Protein AF-A0A8T4KXF8-F1 (afdb_monomer)

Structure (mmCIF, N/CA/C/O backbone):
data_AF-A0A8T4KXF8-F1
#
_entry.id   AF-A0A8T4KXF8-F1
#
loop_
_atom_site.group_PDB
_atom_site.id
_atom_site.type_symbol
_atom_site.label_atom_id
_atom_site.label_alt_id
_atom_site.label_comp_id
_atom_site.label_asym_id
_atom_site.label_entity_id
_atom_site.label_seq_id
_atom_site.pdbx_PDB_ins_code
_atom_site.Cartn_x
_atom_site.Cartn_y
_atom_site.Cartn_z
_atom_site.occupancy
_atom_site.B_iso_or_equiv
_atom_site.auth_seq_id
_atom_site.auth_comp_id
_atom_site.auth_asym_id
_atom_site.auth_atom_id
_atom_site.pdbx_PDB_model_num
ATOM 1 N N . MET A 1 1 ? -15.470 1.037 32.876 1.00 46.53 1 MET A N 1
ATOM 2 C CA . MET A 1 1 ? -15.251 1.065 31.413 1.00 46.53 1 MET A CA 1
ATOM 3 C C . MET A 1 1 ? -14.380 -0.137 31.088 1.00 46.53 1 MET A C 1
ATOM 5 O O . MET A 1 1 ? -13.362 -0.274 31.748 1.00 46.53 1 MET A O 1
ATOM 9 N N . LYS A 1 2 ? -14.808 -1.062 30.216 1.00 52.31 2 LYS A N 1
ATOM 10 C CA . LYS A 1 2 ? -13.952 -2.196 29.817 1.00 52.31 2 LYS A CA 1
ATOM 11 C C . LYS A 1 2 ? -12.689 -1.626 29.172 1.00 52.31 2 LYS A C 1
ATOM 13 O O . LYS A 1 2 ? -12.819 -0.773 28.297 1.00 52.31 2 LYS A O 1
ATOM 18 N N . ASP A 1 3 ? -11.518 -2.076 29.616 1.00 59.84 3 ASP A N 1
ATOM 19 C CA . ASP A 1 3 ? -10.242 -1.747 28.987 1.00 59.84 3 ASP A CA 1
ATOM 20 C C . ASP A 1 3 ? -10.363 -2.020 27.489 1.00 59.84 3 ASP A C 1
ATOM 22 O O . ASP A 1 3 ? -10.522 -3.168 27.069 1.00 59.84 3 ASP A O 1
ATOM 26 N N . ASN A 1 4 ? -10.343 -0.962 26.682 1.00 66.31 4 ASN A N 1
ATOM 27 C CA . ASN A 1 4 ? -10.463 -1.047 25.232 1.00 66.31 4 ASN A CA 1
ATOM 28 C C . ASN A 1 4 ? -9.113 -1.497 24.646 1.00 66.31 4 ASN A C 1
ATOM 30 O O . ASN A 1 4 ? -8.474 -0.777 23.880 1.00 66.31 4 ASN A O 1
ATOM 34 N N . LYS A 1 5 ? -8.617 -2.657 25.099 1.00 73.00 5 LYS A N 1
ATOM 35 C CA . LYS A 1 5 ? -7.377 -3.254 24.608 1.00 73.00 5 LYS A CA 1
ATOM 36 C C . LYS A 1 5 ? -7.602 -3.674 23.163 1.00 73.00 5 LYS A C 1
ATOM 38 O O . LYS A 1 5 ? -8.477 -4.488 22.876 1.00 73.00 5 LYS A O 1
ATOM 43 N N . ILE A 1 6 ? -6.802 -3.109 22.264 1.00 76.50 6 ILE A N 1
ATOM 44 C CA . ILE A 1 6 ? -6.732 -3.547 20.871 1.00 76.50 6 ILE A CA 1
ATOM 45 C C . ILE A 1 6 ? -6.346 -5.031 20.882 1.00 76.50 6 ILE A C 1
ATOM 47 O O . ILE A 1 6 ? -5.272 -5.383 21.363 1.00 76.50 6 ILE A O 1
ATOM 51 N N . ALA A 1 7 ? -7.245 -5.893 20.403 1.00 83.44 7 ALA A N 1
ATOM 52 C CA . ALA A 1 7 ? -7.048 -7.342 20.425 1.00 83.44 7 ALA A CA 1
ATOM 53 C C . ALA A 1 7 ? -6.090 -7.826 19.323 1.00 83.44 7 ALA A C 1
ATOM 55 O O . ALA A 1 7 ? -5.423 -8.841 19.498 1.00 83.44 7 ALA A O 1
ATOM 56 N N . ALA A 1 8 ? -6.025 -7.100 18.202 1.00 89.50 8 ALA A N 1
ATOM 57 C CA . ALA A 1 8 ? -5.140 -7.372 17.075 1.00 89.50 8 ALA A CA 1
ATOM 58 C C . ALA A 1 8 ? -4.993 -6.128 16.184 1.00 89.50 8 ALA A C 1
ATOM 60 O O . ALA A 1 8 ? -5.841 -5.232 16.204 1.00 89.50 8 ALA A O 1
ATOM 61 N N . THR A 1 9 ? -3.936 -6.100 15.376 1.00 92.50 9 THR A N 1
ATOM 62 C CA . THR A 1 9 ? -3.721 -5.123 14.305 1.00 92.50 9 THR A CA 1
ATOM 63 C C . THR A 1 9 ? -3.698 -5.838 12.959 1.00 92.50 9 THR A C 1
ATOM 65 O O . THR A 1 9 ? -3.265 -6.985 12.873 1.00 92.50 9 THR A O 1
ATOM 68 N N . ILE A 1 10 ? -4.164 -5.160 11.908 1.00 95.06 10 ILE A N 1
ATOM 69 C CA . ILE A 1 10 ? -4.038 -5.644 10.531 1.00 95.06 10 ILE A CA 1
ATOM 70 C C . ILE A 1 10 ? -3.066 -4.744 9.786 1.00 95.06 10 ILE A C 1
ATOM 72 O O . ILE A 1 10 ? -3.156 -3.515 9.843 1.00 95.06 10 ILE A O 1
ATOM 76 N N . GLN A 1 11 ? -2.138 -5.388 9.095 1.00 96.12 11 GLN A N 1
ATOM 77 C CA . GLN A 1 11 ? -1.137 -4.764 8.251 1.00 96.12 11 GLN A CA 1
ATOM 78 C C . GLN A 1 11 ? -1.217 -5.400 6.866 1.00 96.12 11 GLN A C 1
ATOM 80 O O . GLN A 1 11 ? -1.476 -6.600 6.756 1.00 96.12 11 GLN A O 1
ATOM 85 N N . VAL A 1 12 ? -1.044 -4.591 5.825 1.00 96.25 12 VAL A N 1
ATOM 86 C CA . VAL A 1 12 ? -0.998 -5.054 4.436 1.00 96.25 12 VAL A CA 1
ATOM 87 C C . VAL A 1 12 ? 0.286 -4.546 3.810 1.00 96.25 12 VAL A C 1
ATOM 89 O O . VAL A 1 12 ? 0.439 -3.340 3.598 1.00 96.25 12 VAL A O 1
ATOM 92 N N . ASP A 1 13 ? 1.182 -5.473 3.502 1.00 95.50 13 ASP A N 1
ATOM 93 C CA . ASP A 1 13 ? 2.379 -5.190 2.723 1.00 95.50 13 ASP A CA 1
ATOM 94 C C . ASP A 1 13 ? 1.985 -5.105 1.249 1.00 95.50 13 ASP A C 1
ATOM 96 O O . ASP A 1 13 ? 1.359 -6.009 0.686 1.00 95.50 13 ASP A O 1
ATOM 100 N N . MET A 1 14 ? 2.259 -3.955 0.637 1.00 94.06 14 MET A N 1
ATOM 101 C CA . MET A 1 14 ? 1.928 -3.704 -0.757 1.00 94.06 14 MET A CA 1
ATOM 102 C C . MET A 1 14 ? 3.073 -4.169 -1.651 1.00 94.06 14 MET A C 1
ATOM 104 O O . MET A 1 14 ? 3.816 -3.336 -2.162 1.00 94.06 14 MET A O 1
ATOM 108 N N . ASP A 1 15 ? 3.186 -5.487 -1.828 1.00 91.75 15 ASP A N 1
ATOM 109 C CA . ASP A 1 15 ? 4.197 -6.139 -2.668 1.00 91.75 15 ASP A CA 1
ATOM 110 C C . ASP A 1 15 ? 3.636 -6.446 -4.069 1.00 91.75 15 ASP A C 1
ATOM 112 O O . ASP A 1 15 ? 3.022 -7.498 -4.291 1.00 91.75 15 ASP A O 1
ATOM 116 N N . PRO A 1 16 ? 3.785 -5.538 -5.049 1.00 90.94 16 PRO A N 1
ATOM 117 C CA . PRO A 1 16 ? 3.349 -5.802 -6.414 1.00 90.94 16 PRO A CA 1
ATOM 118 C C . PRO A 1 16 ? 4.210 -6.875 -7.087 1.00 90.94 16 PRO A C 1
ATOM 120 O O . PRO A 1 16 ? 5.341 -7.158 -6.705 1.00 90.94 16 PRO A O 1
ATOM 123 N N . LEU A 1 17 ? 3.705 -7.431 -8.188 1.00 92.06 17 LEU A N 1
ATOM 124 C CA . LEU A 1 17 ? 4.382 -8.519 -8.897 1.00 92.06 17 LEU A CA 1
ATOM 125 C C . LEU A 1 17 ? 5.819 -8.174 -9.327 1.00 92.06 17 LEU A C 1
ATOM 127 O O . LEU A 1 17 ? 6.664 -9.062 -9.352 1.00 92.06 17 LEU A O 1
ATOM 131 N N . TRP A 1 18 ? 6.123 -6.908 -9.636 1.00 92.00 18 TRP A N 1
ATOM 132 C CA . TRP A 1 18 ? 7.476 -6.527 -10.051 1.00 92.00 18 TRP A CA 1
ATOM 133 C C . TRP A 1 18 ? 8.504 -6.754 -8.933 1.00 92.00 18 TRP A C 1
ATOM 135 O O . TRP A 1 18 ? 9.590 -7.250 -9.221 1.00 92.00 18 TRP A O 1
ATOM 145 N N . SER A 1 19 ? 8.165 -6.454 -7.671 1.00 91.38 19 SER A N 1
ATOM 146 C CA . SER A 1 19 ? 9.087 -6.644 -6.543 1.00 91.38 19 SER A CA 1
ATOM 147 C C . SER A 1 19 ? 9.269 -8.129 -6.242 1.00 91.38 19 SER A C 1
ATOM 149 O O . SER A 1 19 ? 10.385 -8.583 -5.994 1.00 91.38 19 SER A O 1
ATOM 151 N N . GLN A 1 20 ? 8.192 -8.906 -6.374 1.00 91.31 20 GLN A N 1
ATOM 152 C CA . GLN A 1 20 ? 8.237 -10.360 -6.253 1.00 91.31 20 GLN A CA 1
ATOM 153 C C . GLN A 1 20 ? 9.119 -10.991 -7.337 1.00 91.31 20 GLN A C 1
ATOM 155 O O . GLN A 1 20 ? 9.925 -11.864 -7.033 1.00 91.31 20 GLN A O 1
ATOM 160 N N . LEU A 1 21 ? 9.013 -10.549 -8.594 1.00 93.69 21 LEU A N 1
ATOM 161 C CA . LEU A 1 21 ? 9.873 -11.042 -9.672 1.00 93.69 21 LEU A CA 1
ATOM 162 C C . LEU A 1 21 ? 11.348 -10.733 -9.403 1.00 93.69 21 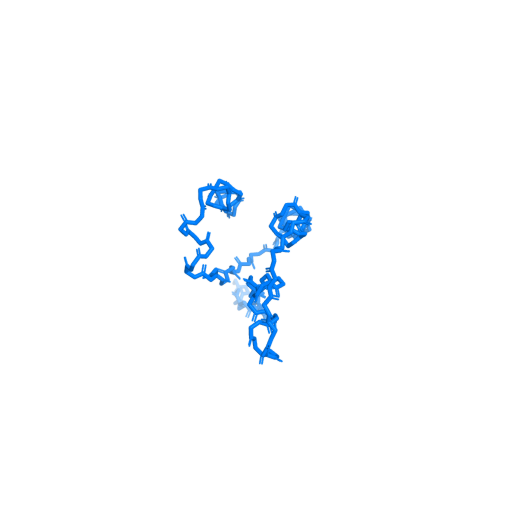LEU A C 1
ATOM 164 O O . LEU A 1 21 ? 12.173 -11.639 -9.521 1.00 93.69 21 LEU A O 1
ATOM 168 N N . GLU A 1 22 ? 11.670 -9.503 -8.992 1.00 93.25 22 GLU A N 1
ATOM 169 C CA . GLU A 1 22 ? 13.048 -9.119 -8.662 1.00 93.25 22 GLU A CA 1
ATOM 170 C C . GLU A 1 22 ? 13.620 -9.991 -7.532 1.00 93.25 22 GLU A C 1
ATOM 172 O O . GLU A 1 22 ? 14.762 -10.445 -7.633 1.00 93.25 22 GLU A O 1
ATOM 177 N N . TYR A 1 23 ? 12.817 -10.314 -6.509 1.00 92.25 23 TYR A N 1
ATOM 178 C CA . TYR A 1 23 ? 13.217 -11.214 -5.419 1.00 92.25 23 TYR A CA 1
ATOM 179 C C . TYR A 1 23 ? 13.654 -12.604 -5.916 1.00 92.25 23 TYR A C 1
ATOM 181 O O . TYR A 1 23 ? 14.573 -13.204 -5.359 1.00 92.25 23 TYR A O 1
ATOM 189 N N . TYR A 1 24 ? 13.041 -13.102 -6.993 1.00 95.06 24 TYR A N 1
ATOM 190 C CA . TYR A 1 24 ? 13.372 -14.389 -7.617 1.00 95.06 24 TYR A CA 1
ATOM 191 C C . TYR A 1 24 ? 14.363 -14.281 -8.790 1.00 95.06 24 TYR A C 1
ATOM 193 O O . TYR A 1 24 ?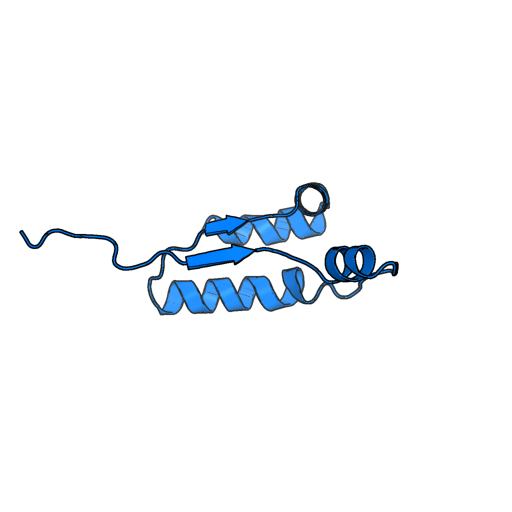 14.592 -15.264 -9.492 1.00 95.06 24 TYR A O 1
ATOM 201 N N . GLY A 1 25 ? 14.979 -13.115 -9.009 1.00 96.56 25 GLY A N 1
ATOM 202 C CA . GLY A 1 25 ? 15.949 -12.911 -10.091 1.00 96.56 25 GLY A CA 1
ATOM 203 C C . GLY A 1 25 ? 15.315 -12.770 -11.479 1.00 96.56 25 GLY A C 1
ATOM 204 O O . GLY A 1 25 ? 15.975 -13.011 -12.491 1.00 96.56 25 GLY A O 1
ATOM 205 N N . HIS A 1 26 ? 14.042 -12.384 -11.536 1.00 95.56 26 HIS A N 1
ATOM 206 C CA . HIS A 1 26 ? 13.304 -12.120 -12.765 1.00 95.56 26 HIS A CA 1
ATOM 207 C C . HIS A 1 26 ? 13.022 -10.621 -12.934 1.00 95.56 26 HIS A C 1
ATOM 209 O O . HIS A 1 26 ? 12.972 -9.861 -11.971 1.00 95.56 26 HIS A O 1
ATOM 215 N N . SER A 1 27 ? 12.803 -10.190 -14.175 1.00 91.25 27 SER A N 1
ATOM 216 C CA . SER A 1 27 ? 12.344 -8.840 -14.503 1.00 91.25 27 SER A CA 1
ATOM 217 C C . SER A 1 27 ? 11.299 -8.896 -15.614 1.00 91.25 27 SER A C 1
ATOM 219 O O . SER A 1 27 ? 11.256 -9.843 -16.401 1.00 91.25 27 SER A O 1
ATOM 221 N N . GLY A 1 28 ? 10.422 -7.896 -15.662 1.00 82.00 28 GLY A N 1
ATOM 222 C CA . GLY A 1 28 ? 9.365 -7.824 -16.662 1.00 82.00 28 GLY A CA 1
ATOM 223 C C . GLY A 1 28 ? 8.484 -6.598 -16.479 1.00 82.00 28 GLY A C 1
ATOM 224 O O . GLY A 1 28 ? 8.396 -6.034 -15.388 1.00 82.00 28 GLY A O 1
ATOM 225 N N . GLU A 1 29 ? 7.838 -6.184 -17.564 1.00 76.88 29 GLU A N 1
ATOM 226 C CA . GLU A 1 29 ? 6.796 -5.165 -17.517 1.00 76.88 29 GLU A CA 1
ATOM 227 C C . GLU A 1 29 ? 5.533 -5.768 -16.892 1.00 76.88 29 GLU A C 1
ATOM 229 O O . GLU A 1 29 ? 5.033 -6.798 -17.347 1.00 76.88 29 GLU A O 1
ATOM 234 N N . ILE A 1 30 ? 5.028 -5.142 -15.829 1.00 84.69 30 ILE A N 1
ATOM 235 C CA . ILE A 1 30 ? 3.821 -5.599 -15.139 1.00 84.69 30 ILE A CA 1
ATOM 236 C C . ILE A 1 30 ? 2.660 -4.707 -15.542 1.00 84.69 30 ILE A C 1
ATOM 238 O O . ILE A 1 30 ? 2.473 -3.636 -14.968 1.00 84.69 30 ILE A O 1
ATOM 242 N N . HIS A 1 31 ? 1.873 -5.176 -16.509 1.00 83.19 31 HIS A N 1
ATOM 243 C CA . HIS A 1 31 ? 0.597 -4.571 -16.860 1.00 83.19 31 HIS A CA 1
ATOM 244 C C . HIS A 1 31 ? -0.459 -5.642 -17.185 1.00 83.19 31 HIS A C 1
ATOM 246 O O . HIS A 1 31 ? -0.179 -6.555 -17.965 1.00 83.19 31 HIS A O 1
ATOM 252 N N . PRO A 1 32 ? -1.678 -5.532 -16.620 1.00 83.62 32 PRO A N 1
ATOM 253 C CA . PRO A 1 32 ? -2.104 -4.537 -15.624 1.00 83.62 32 PRO A CA 1
ATOM 254 C C . PRO A 1 32 ? -1.463 -4.766 -14.242 1.00 83.62 32 PRO A C 1
ATOM 256 O O . PRO A 1 32 ? -1.118 -5.898 -13.891 1.00 83.62 32 PRO A O 1
ATOM 259 N N . ASP A 1 33 ? -1.328 -3.706 -13.434 1.00 89.38 33 ASP A N 1
ATOM 260 C CA . ASP A 1 33 ? -0.896 -3.854 -12.038 1.00 89.38 33 ASP A CA 1
ATOM 261 C C . ASP A 1 33 ? -2.088 -4.310 -11.189 1.00 89.38 33 ASP A C 1
ATOM 263 O O . ASP A 1 33 ? -2.799 -3.518 -10.567 1.00 89.38 33 ASP A O 1
ATOM 267 N N . VAL A 1 34 ? -2.328 -5.623 -11.186 1.00 91.25 34 VAL A N 1
ATOM 268 C CA . VAL A 1 34 ? -3.47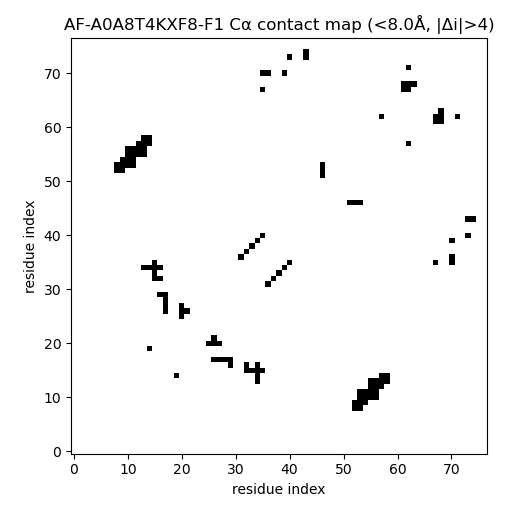5 -6.239 -10.502 1.00 91.25 34 VAL A CA 1
ATOM 269 C C . VAL A 1 34 ? -3.543 -5.903 -9.012 1.00 91.25 34 VAL A C 1
ATOM 271 O O . VAL A 1 34 ? -4.642 -5.866 -8.453 1.00 91.25 34 VAL A O 1
ATOM 274 N N . PHE A 1 35 ? -2.404 -5.634 -8.366 1.00 92.00 35 PHE A N 1
ATOM 275 C CA . PHE A 1 35 ? -2.372 -5.301 -6.949 1.00 92.00 35 PHE A CA 1
ATOM 276 C C . PHE A 1 35 ? -2.978 -3.917 -6.708 1.00 92.00 35 PHE A C 1
ATOM 278 O O . PHE A 1 35 ? -3.913 -3.778 -5.919 1.00 92.00 35 PHE A O 1
ATOM 285 N N . TYR A 1 36 ? -2.499 -2.905 -7.429 1.00 94.44 36 TYR A N 1
ATOM 286 C CA . TYR A 1 36 ? -2.961 -1.529 -7.263 1.00 94.44 36 TYR A CA 1
ATOM 287 C C . TYR A 1 36 ? -4.319 -1.273 -7.929 1.00 94.44 36 TYR A C 1
ATOM 289 O O . TYR A 1 36 ? -5.187 -0.645 -7.327 1.00 94.44 36 TYR A O 1
ATOM 297 N N . GLU A 1 37 ? -4.529 -1.760 -9.152 1.00 94.38 37 GLU A N 1
ATOM 298 C CA . GLU A 1 37 ? -5.715 -1.429 -9.955 1.00 94.38 37 GLU A CA 1
ATOM 299 C C . GLU A 1 37 ? -6.959 -2.222 -9.529 1.00 94.38 37 GLU A C 1
ATOM 301 O O . GLU A 1 37 ? -8.081 -1.734 -9.647 1.00 94.38 37 GLU A O 1
ATOM 306 N N . THR A 1 38 ? -6.783 -3.449 -9.023 1.00 93.94 38 THR A N 1
ATOM 307 C CA . THR A 1 38 ? -7.898 -4.332 -8.632 1.00 93.94 38 THR A CA 1
ATOM 308 C C . THR A 1 38 ? -7.866 -4.716 -7.153 1.00 93.94 38 THR A C 1
ATOM 310 O O . THR A 1 38 ? -8.912 -4.714 -6.500 1.00 93.94 38 THR A O 1
ATOM 313 N N . GLY A 1 39 ? -6.696 -5.059 -6.613 1.00 94.88 39 GLY A N 1
ATOM 314 C CA . GLY A 1 39 ? -6.536 -5.514 -5.231 1.00 94.88 39 GLY A CA 1
ATOM 315 C C . GLY A 1 39 ? -6.847 -4.424 -4.208 1.00 94.88 39 GLY A C 1
ATOM 316 O O . GLY A 1 39 ? -7.692 -4.629 -3.337 1.00 94.88 39 GLY A O 1
ATOM 317 N N . LEU A 1 40 ? -6.219 -3.253 -4.340 1.00 95.62 40 LEU A N 1
ATOM 318 C CA . LEU A 1 40 ? -6.374 -2.141 -3.401 1.00 95.62 40 LEU A CA 1
ATOM 319 C C . LEU A 1 40 ? -7.849 -1.718 -3.221 1.00 95.62 40 LEU A C 1
ATOM 321 O O . LEU A 1 40 ? -8.305 -1.733 -2.075 1.00 95.62 40 LEU A O 1
ATOM 325 N N . PRO A 1 41 ? -8.647 -1.453 -4.280 1.00 95.50 41 PRO A N 1
ATOM 326 C CA . PRO A 1 41 ? -10.065 -1.123 -4.110 1.00 95.50 41 PRO A CA 1
ATOM 327 C C . PRO A 1 41 ? -10.868 -2.202 -3.368 1.00 95.50 41 PRO A C 1
ATOM 329 O O . PRO A 1 41 ? -11.745 -1.888 -2.563 1.00 95.50 41 PRO A O 1
ATOM 332 N N . ARG A 1 42 ? -10.559 -3.487 -3.596 1.00 96.44 42 ARG A N 1
ATOM 333 C CA . ARG A 1 42 ? -11.234 -4.611 -2.925 1.00 96.44 42 ARG A CA 1
ATOM 334 C C . ARG A 1 42 ? -10.863 -4.709 -1.448 1.00 96.44 42 ARG A C 1
ATOM 336 O O . ARG A 1 42 ? -11.743 -4.961 -0.629 1.00 96.44 42 ARG A O 1
ATOM 343 N N . PHE A 1 43 ? -9.593 -4.497 -1.102 1.00 96.50 43 PHE A N 1
ATOM 344 C CA . PHE A 1 43 ? -9.155 -4.448 0.293 1.00 96.50 43 PHE A CA 1
ATOM 345 C C . PHE A 1 43 ? -9.818 -3.296 1.046 1.00 96.50 43 PHE A C 1
ATOM 347 O O . PHE A 1 43 ? -10.358 -3.512 2.129 1.00 96.50 43 PHE A O 1
ATOM 354 N N . LEU A 1 44 ? -9.838 -2.095 0.464 1.00 96.25 44 LEU A N 1
ATOM 355 C CA . LEU A 1 44 ? -10.476 -0.931 1.081 1.00 96.25 44 LEU A CA 1
ATOM 356 C C . LEU A 1 44 ? -11.972 -1.167 1.314 1.00 96.25 44 LEU A C 1
ATOM 358 O O . LEU A 1 44 ? -12.471 -0.927 2.414 1.00 96.25 44 LEU A O 1
ATOM 362 N N . ASP A 1 45 ? -12.680 -1.716 0.324 1.00 97.19 45 ASP A N 1
ATOM 363 C CA . ASP A 1 45 ? -14.093 -2.061 0.479 1.00 97.19 45 ASP A CA 1
ATOM 364 C C . ASP A 1 45 ? -14.317 -3.122 1.572 1.00 97.19 45 ASP A C 1
ATOM 366 O O . ASP A 1 45 ? -15.219 -2.971 2.400 1.00 97.19 45 ASP A O 1
ATOM 370 N N . LEU A 1 46 ? -13.467 -4.153 1.635 1.00 97.06 46 LEU A N 1
ATOM 371 C CA . LEU A 1 46 ? -13.511 -5.183 2.675 1.00 97.06 46 LEU A CA 1
ATOM 372 C C . LEU A 1 46 ? -13.311 -4.590 4.077 1.00 97.06 46 LEU A C 1
ATOM 374 O O . LEU A 1 46 ? -14.110 -4.866 4.976 1.00 97.06 46 LEU A O 1
ATOM 378 N N . PHE A 1 47 ? -12.269 -3.784 4.285 1.00 95.88 47 PHE A N 1
ATOM 379 C CA . PHE A 1 47 ? -11.967 -3.214 5.600 1.00 95.88 47 PHE A CA 1
ATOM 380 C C . PHE A 1 47 ? -13.029 -2.208 6.044 1.00 95.88 47 PHE A C 1
ATOM 382 O O . PHE A 1 47 ? -13.466 -2.253 7.196 1.00 95.88 47 PHE A O 1
ATOM 389 N N . ARG A 1 48 ? -13.529 -1.380 5.118 1.00 95.00 48 ARG A N 1
ATOM 390 C CA . ARG A 1 48 ? -14.630 -0.444 5.371 1.00 95.00 48 ARG A CA 1
ATOM 391 C C . ARG A 1 48 ? -15.906 -1.171 5.790 1.00 95.00 48 ARG A C 1
ATOM 393 O O . ARG A 1 48 ? -16.502 -0.813 6.802 1.00 95.00 48 ARG A O 1
ATOM 400 N N . LYS A 1 49 ? -16.303 -2.225 5.063 1.00 97.25 49 LYS A N 1
ATOM 401 C CA . LYS A 1 49 ? -17.502 -3.029 5.375 1.00 97.25 49 LYS A CA 1
ATOM 402 C C . LYS A 1 49 ? -17.456 -3.666 6.763 1.00 97.25 49 LYS A C 1
ATOM 404 O O . LYS A 1 49 ? -18.503 -3.861 7.370 1.00 97.25 49 LYS A O 1
ATOM 409 N N . ASN A 1 50 ? -16.261 -3.976 7.259 1.00 95.06 50 ASN A N 1
ATOM 410 C CA . ASN A 1 50 ? -16.063 -4.625 8.553 1.00 95.06 50 ASN A CA 1
ATOM 411 C C . ASN A 1 50 ? -15.631 -3.654 9.667 1.00 95.06 50 ASN A C 1
ATOM 413 O O . ASN A 1 50 ? -15.364 -4.100 10.780 1.00 95.06 50 ASN A O 1
ATOM 417 N N . ASN A 1 51 ? -15.562 -2.343 9.394 1.00 92.56 51 ASN A N 1
ATOM 418 C CA . ASN A 1 51 ? -15.091 -1.320 10.335 1.00 92.56 51 ASN A CA 1
ATOM 419 C C . ASN A 1 51 ? -13.715 -1.654 10.953 1.00 92.56 51 ASN A C 1
ATOM 421 O O . ASN A 1 51 ? -13.500 -1.537 12.163 1.00 92.56 51 ASN A O 1
ATOM 425 N N . VAL A 1 52 ? -12.781 -2.112 10.116 1.00 92.69 52 VAL A N 1
ATOM 426 C CA . VAL A 1 52 ? -11.435 -2.517 10.535 1.00 92.69 52 VAL A CA 1
ATOM 427 C C . VAL A 1 52 ? -10.426 -1.420 10.216 1.00 92.69 52 VAL A C 1
ATOM 429 O O . VAL A 1 52 ? -10.317 -0.977 9.076 1.00 92.69 52 VAL A O 1
ATOM 432 N N . LYS A 1 53 ? -9.638 -1.018 11.220 1.00 92.25 53 LYS A N 1
ATOM 433 C CA . LYS A 1 53 ? -8.468 -0.157 11.013 1.00 92.25 53 LYS A CA 1
ATOM 434 C C . LYS A 1 53 ? -7.296 -0.990 10.504 1.00 92.25 53 LYS A C 1
ATOM 436 O O . LYS A 1 53 ? -6.970 -2.020 11.093 1.00 92.25 53 LYS A O 1
ATOM 441 N N . VAL A 1 54 ? -6.650 -0.508 9.450 1.00 95.25 54 VAL A N 1
ATOM 442 C CA . VAL A 1 54 ? -5.549 -1.188 8.766 1.00 95.25 54 VAL A CA 1
ATOM 443 C C . VAL A 1 54 ? -4.399 -0.216 8.512 1.00 95.25 54 VAL A C 1
ATOM 445 O O . VAL A 1 54 ? -4.624 0.973 8.284 1.00 95.25 54 VAL A O 1
ATOM 448 N N . THR A 1 55 ? -3.171 -0.728 8.543 1.00 96.00 55 THR A N 1
ATOM 449 C CA . THR A 1 55 ? -1.970 -0.003 8.113 1.00 96.00 55 THR A CA 1
ATOM 450 C C . THR A 1 55 ? -1.449 -0.616 6.818 1.00 96.00 55 THR A C 1
ATOM 452 O O . THR A 1 55 ? -1.219 -1.821 6.763 1.00 96.00 55 THR A O 1
ATOM 455 N N . PHE A 1 56 ? -1.233 0.204 5.792 1.00 96.38 56 PHE A N 1
ATOM 456 C CA . PHE A 1 56 ? -0.613 -0.225 4.538 1.00 96.38 56 PHE A CA 1
ATOM 457 C C . PHE A 1 56 ? 0.871 0.145 4.526 1.00 96.38 56 PHE A C 1
ATOM 459 O O . PHE A 1 56 ? 1.218 1.304 4.766 1.00 96.38 56 PHE A O 1
ATOM 466 N N . PHE A 1 57 ? 1.734 -0.819 4.215 1.00 96.50 57 PHE A N 1
ATOM 467 C CA . PHE A 1 57 ? 3.154 -0.586 3.972 1.00 96.50 57 PHE A CA 1
ATOM 468 C C . PHE A 1 57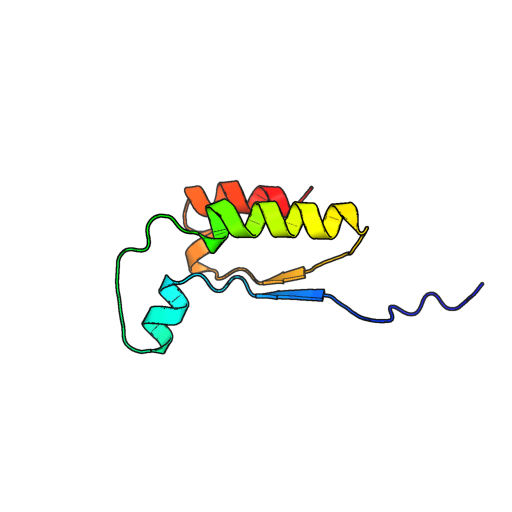 ? 3.390 -0.497 2.469 1.00 96.50 57 PHE A C 1
ATOM 470 O O . PHE A 1 57 ? 3.242 -1.473 1.742 1.00 96.50 57 PHE A O 1
ATOM 477 N N . VAL A 1 58 ? 3.707 0.709 2.001 1.00 94.94 58 VAL A N 1
ATOM 478 C CA . VAL A 1 58 ? 3.852 1.018 0.575 1.00 94.94 58 VAL A CA 1
ATOM 479 C C . VAL A 1 58 ? 5.322 0.961 0.177 1.00 94.94 58 VAL A C 1
ATOM 481 O O . VAL A 1 58 ? 6.155 1.621 0.802 1.00 94.94 58 VAL A O 1
ATOM 484 N N . VAL A 1 59 ? 5.637 0.256 -0.910 1.00 94.31 59 VAL A N 1
ATOM 485 C CA . VAL A 1 59 ? 6.976 0.293 -1.507 1.00 94.31 59 VAL A CA 1
ATOM 486 C C . VAL A 1 59 ? 7.274 1.700 -2.040 1.00 94.31 59 VAL A C 1
ATOM 488 O O . VAL A 1 59 ? 6.512 2.267 -2.824 1.00 94.31 59 VAL A O 1
ATOM 491 N N . GLY A 1 60 ? 8.412 2.277 -1.636 1.00 94.81 60 GLY A N 1
ATOM 492 C CA . GLY A 1 60 ? 8.771 3.663 -1.971 1.00 94.81 60 GLY A CA 1
ATOM 493 C C . GLY A 1 60 ? 8.800 3.949 -3.478 1.00 94.81 60 GLY A C 1
ATOM 494 O O . GLY A 1 60 ? 8.235 4.945 -3.923 1.00 94.81 60 GLY A O 1
ATOM 495 N N . LYS A 1 61 ? 9.355 3.024 -4.273 1.00 93.31 61 LYS A N 1
ATOM 496 C CA . LYS A 1 61 ? 9.416 3.117 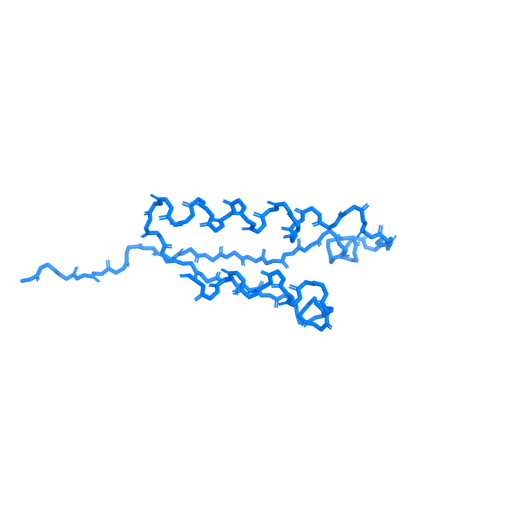-5.744 1.00 93.31 61 LYS A CA 1
ATOM 497 C C . LYS A 1 61 ? 8.026 3.217 -6.386 1.00 93.31 61 LYS A C 1
ATOM 499 O O . LYS A 1 61 ? 7.849 3.918 -7.378 1.00 93.31 61 LYS A O 1
ATOM 504 N N . ASP A 1 62 ? 7.018 2.568 -5.805 1.00 93.31 62 ASP A N 1
ATOM 505 C CA . ASP A 1 62 ? 5.644 2.647 -6.304 1.00 93.31 62 ASP A CA 1
ATOM 506 C C . ASP A 1 62 ? 4.962 3.965 -5.937 1.00 93.31 62 ASP A C 1
ATOM 508 O O . ASP A 1 62 ? 4.169 4.482 -6.721 1.00 93.31 62 ASP A O 1
ATOM 512 N N . ALA A 1 63 ? 5.305 4.560 -4.792 1.00 93.56 63 ALA A N 1
ATOM 513 C CA . ALA A 1 63 ? 4.797 5.875 -4.400 1.00 93.56 63 ALA A CA 1
ATOM 514 C C . ALA A 1 63 ? 5.301 7.017 -5.313 1.00 93.56 63 ALA A C 1
ATOM 516 O O . ALA A 1 63 ? 4.682 8.086 -5.371 1.00 93.56 63 ALA A O 1
ATOM 517 N N . GLU A 1 64 ? 6.398 6.796 -6.042 1.00 94.62 64 GLU A N 1
A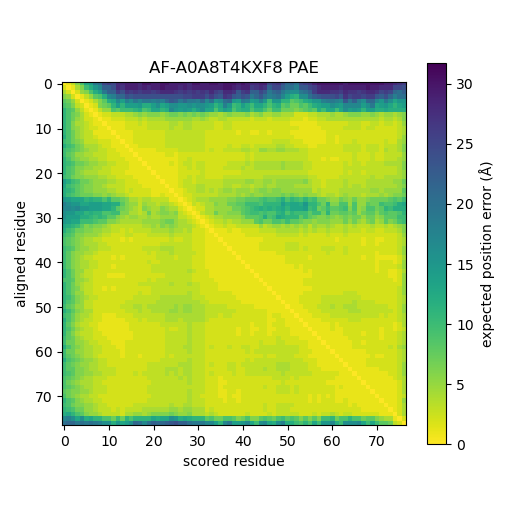TOM 518 C CA . GLU A 1 64 ? 6.938 7.718 -7.049 1.00 94.62 64 GLU A CA 1
ATOM 519 C C . GLU A 1 64 ? 6.206 7.620 -8.400 1.00 94.62 64 GLU A C 1
ATOM 521 O O . GLU A 1 64 ? 6.183 8.584 -9.172 1.00 94.62 64 GLU A O 1
ATOM 526 N N . ASN A 1 65 ? 5.550 6.490 -8.688 1.00 93.19 65 ASN A N 1
ATOM 527 C CA . ASN A 1 65 ? 4.770 6.314 -9.908 1.00 93.19 65 ASN A CA 1
ATOM 528 C C . ASN A 1 65 ? 3.480 7.152 -9.850 1.00 93.19 65 ASN A C 1
ATOM 530 O O . ASN A 1 65 ? 2.651 6.986 -8.957 1.00 93.19 65 ASN A O 1
ATOM 534 N N . LYS A 1 66 ? 3.269 8.035 -10.838 1.00 95.00 66 LYS A N 1
ATOM 535 C CA . LYS A 1 66 ? 2.116 8.957 -10.866 1.00 95.00 66 LYS A CA 1
ATOM 536 C C . LYS A 1 66 ? 0.761 8.247 -10.798 1.00 95.00 66 LYS A C 1
ATOM 538 O O . LYS A 1 66 ? -0.126 8.728 -10.099 1.00 95.00 66 LYS A O 1
ATOM 543 N N . HIS A 1 67 ? 0.602 7.133 -11.513 1.00 93.25 67 HIS A N 1
ATOM 544 C CA . HIS A 1 67 ? -0.652 6.383 -11.542 1.00 93.25 67 HIS A CA 1
ATOM 545 C C . HIS A 1 67 ? -0.925 5.716 -10.188 1.00 93.25 67 HIS A C 1
ATOM 547 O O . HIS A 1 67 ? -1.986 5.919 -9.599 1.00 93.25 67 HIS A O 1
ATOM 553 N N . LYS A 1 68 ? 0.069 5.012 -9.634 1.00 94.00 68 LYS A N 1
ATOM 554 C CA . LYS A 1 68 ? -0.052 4.357 -8.321 1.00 94.00 68 LYS A CA 1
ATOM 555 C C . LYS A 1 68 ? -0.254 5.367 -7.198 1.00 94.00 68 LYS A C 1
ATOM 557 O O . LYS A 1 68 ? -1.064 5.136 -6.308 1.00 94.00 68 LYS A O 1
ATOM 562 N N . LYS A 1 69 ? 0.405 6.527 -7.266 1.00 94.06 69 LYS A N 1
ATOM 563 C CA . LYS A 1 69 ? 0.199 7.635 -6.326 1.00 94.06 69 LYS A CA 1
ATOM 564 C C . LYS A 1 69 ? -1.247 8.127 -6.306 1.00 94.06 69 LYS A C 1
ATOM 566 O O . LYS A 1 69 ? -1.728 8.489 -5.236 1.00 94.06 69 LYS A O 1
ATOM 571 N N . GLU A 1 70 ? -1.934 8.141 -7.448 1.00 95.06 70 GLU A N 1
ATOM 572 C CA . GLU A 1 70 ? -3.361 8.476 -7.496 1.00 95.06 70 GLU A CA 1
ATOM 573 C C . GLU A 1 70 ? -4.202 7.408 -6.795 1.00 95.06 70 GLU A C 1
ATOM 575 O O . GLU A 1 70 ? -5.030 7.735 -5.949 1.00 95.06 70 GLU A O 1
ATOM 580 N N . LEU A 1 71 ? -3.929 6.129 -7.067 1.00 95.00 71 LEU A N 1
ATOM 581 C CA . LEU A 1 71 ? -4.617 5.010 -6.420 1.00 95.00 71 LEU A CA 1
ATOM 582 C C . LEU A 1 71 ? -4.401 4.997 -4.897 1.00 95.00 71 LEU A C 1
ATOM 584 O O . LEU A 1 71 ? -5.348 4.806 -4.141 1.00 95.00 71 LEU A O 1
ATOM 588 N N . LEU A 1 72 ? -3.185 5.292 -4.431 1.00 95.06 72 LEU A N 1
ATOM 589 C CA . LEU A 1 72 ? -2.838 5.359 -3.007 1.00 95.06 72 LEU A CA 1
ATOM 590 C C . LEU A 1 72 ? -3.603 6.440 -2.233 1.00 95.06 72 LEU A C 1
ATOM 592 O O . LEU A 1 72 ? -3.721 6.334 -1.012 1.00 95.06 72 LEU A O 1
ATOM 596 N N . LYS A 1 73 ? -4.149 7.470 -2.895 1.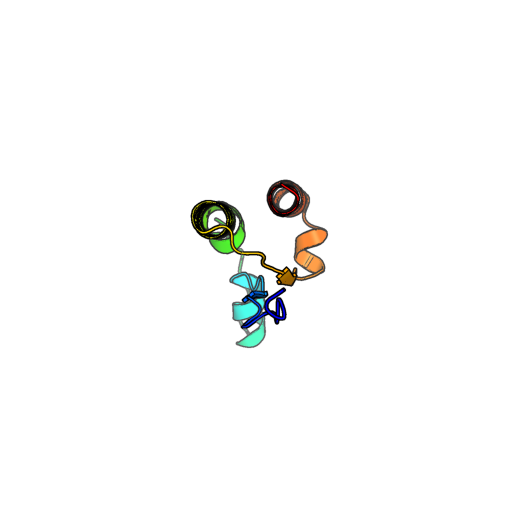00 94.56 73 LYS A N 1
ATOM 597 C CA . LYS A 1 73 ? -4.989 8.467 -2.210 1.00 94.56 73 LYS A CA 1
ATOM 598 C C . LYS A 1 73 ? -6.254 7.849 -1.619 1.00 94.56 73 LYS A C 1
ATOM 600 O O . LYS A 1 73 ? -6.711 8.344 -0.594 1.00 94.56 73 LYS A O 1
ATOM 605 N N . GLN A 1 74 ? -6.745 6.748 -2.192 1.00 93.50 74 GLN A N 1
ATOM 606 C CA . GLN A 1 74 ? -7.919 6.023 -1.696 1.00 93.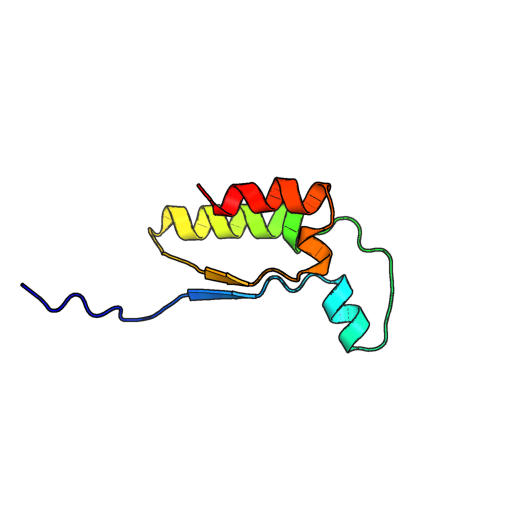50 74 GLN A CA 1
ATOM 607 C C . GLN A 1 74 ? -7.716 5.458 -0.278 1.00 93.50 74 GLN A C 1
ATOM 609 O O . GLN A 1 74 ? -8.688 5.210 0.419 1.00 93.50 74 GLN A O 1
ATOM 614 N N . ILE A 1 75 ? -6.470 5.284 0.189 1.00 92.25 75 ILE A N 1
ATOM 615 C CA . ILE A 1 75 ? -6.172 4.797 1.553 1.00 92.25 75 ILE A CA 1
ATOM 616 C C . ILE A 1 75 ? -6.537 5.834 2.633 1.00 92.25 75 ILE A C 1
ATOM 618 O O . ILE A 1 75 ? -6.691 5.480 3.799 1.00 92.25 75 ILE A O 1
ATOM 622 N N . ARG A 1 76 ? -6.634 7.124 2.281 1.00 75.06 76 ARG A N 1
ATOM 623 C CA . ARG A 1 76 ? -6.885 8.206 3.250 1.00 75.06 76 ARG A CA 1
ATOM 624 C C . ARG A 1 76 ? -8.367 8.423 3.585 1.00 75.06 76 ARG A C 1
ATOM 626 O O . ARG A 1 76 ? -8.636 9.253 4.452 1.00 75.06 76 ARG A O 1
ATOM 633 N N . GLU A 1 77 ? -9.278 7.746 2.890 1.00 53.38 77 GLU A N 1
ATOM 634 C CA . GLU A 1 77 ? -10.739 7.849 3.064 1.00 53.38 77 GLU A CA 1
ATOM 635 C C . GLU A 1 77 ? -11.268 6.873 4.123 1.00 53.38 77 GLU A C 1
ATOM 637 O O . GLU A 1 77 ? -12.142 7.300 4.912 1.00 53.38 77 GLU A O 1
#

Mean pred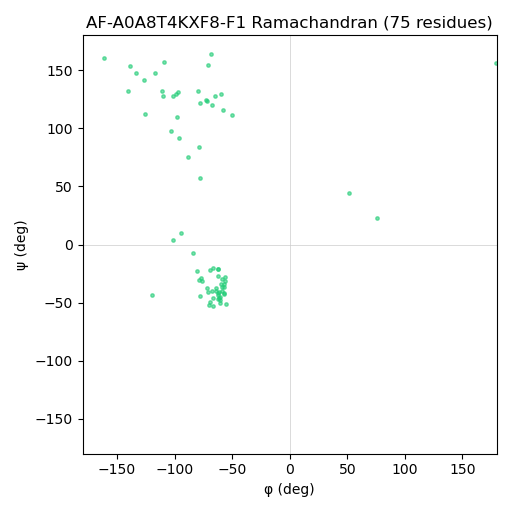icted aligned error: 4.84 Å

Secondary structure (DSSP, 8-state):
---------EEEEE--HHHHHHHTT------S-HIIIIIHHHHHHHHHHTT--EEEEE-HHHHHSHHHHHHHGGGG-

InterPro domains:
  IPR002509 NodB homology domain [PF01522] (35-76)
  IPR002509 NodB homology domain [PS51677] (26-77)
  IPR011330 Glycoside hydrolase/deacetylase, beta/alpha-barrel [SSF88713] (5-76)

Organism: NCBI:txid3101447

Nearest PDB structures (foldseek):
  4ce4-assembly1_S  TM=5.314E-01  e=3.373E+00  Sus scrofa domesticus
  8a0m-assembly1_A  TM=6.315E-01  e=8.294E+00  Haemophilus influenzae
  3n8n-assembly2_N  TM=4.731E-01  e=8.294E+00  Mycobacterium tuberculosis

Radius of gyration: 15.14 Å; Cα contacts (8 Å, |Δi|>4): 62; chains: 1; bounding box: 34×23×49 Å

pLDDT: mean 89.95, std 10.51, range [46.53, 97.25]

Sequence (77 aa):
MKDNKIAATIQVDMDPLWSQLEYYGHSGEIHPDVFYETGLPRFLDLFRKNNVKVTFFVVGKDAENKHKKELLKQIRE

Solvent-accessible surface area (backbone atoms only — not comparable to full-atom values): 4974 Å² total; per-residue (Å²): 129,81,82,85,66,81,89,76,86,47,75,43,77,55,77,45,70,59,60,57,33,47,76,72,77,42,85,70,89,71,77,78,51,55,51,67,78,52,42,46,62,51,50,52,52,53,31,62,77,66,74,52,77,72,47,76,47,74,48,69,76,50,62,69,35,73,68,52,39,57,56,57,54,66,76,78,114

Foldseek 3Di:
DPDPDDPDAAEAEQQWVQNVQVVVVHHDDDPPRCCQPPVLVVVLVVCVVVVHDYHYDDDPVQCPDPVSVVSVVSVVD